Protein AF-0000000085044147 (afdb_homodimer)

Structure (mmCIF, N/CA/C/O backbone):
data_AF-0000000085044147-model_v1
#
loop_
_entity.id
_entity.type
_entity.pdbx_description
1 polymer 'PEGA domain-containing protein'
#
loop_
_atom_site.group_PDB
_atom_site.id
_atom_site.type_symbol
_atom_site.label_atom_id
_atom_site.label_alt_id
_atom_site.label_comp_id
_atom_site.label_asym_id
_atom_site.label_entity_id
_atom_site.label_seq_id
_atom_site.pdbx_PDB_ins_code
_atom_site.Cartn_x
_atom_site.Cartn_y
_atom_site.Cartn_z
_atom_site.occupancy
_atom_site.B_iso_or_equiv
_atom_site.auth_seq_id
_atom_site.auth_comp_id
_atom_site.auth_asym_id
_atom_site.auth_atom_id
_atom_site.pdbx_PDB_model_num
ATOM 1 N N . MET A 1 1 ? 1.506 -33.156 -21.734 1 54.19 1 MET A N 1
ATOM 2 C CA . MET A 1 1 ? 1.957 -33.312 -20.359 1 54.19 1 MET A CA 1
ATOM 3 C C . MET A 1 1 ? 2.326 -34.75 -20.062 1 54.19 1 MET A C 1
ATOM 5 O O . MET A 1 1 ? 1.732 -35.688 -20.641 1 54.19 1 MET A O 1
ATOM 9 N N . ALA A 1 2 ? 3.615 -34.938 -19.531 1 63.47 2 ALA A N 1
ATOM 10 C CA . ALA A 1 2 ? 3.979 -36.344 -19.422 1 63.47 2 ALA A CA 1
ATOM 11 C C . ALA A 1 2 ? 3.092 -37.062 -18.406 1 63.47 2 ALA A C 1
ATOM 13 O O . ALA A 1 2 ? 2.684 -36.469 -17.406 1 63.47 2 ALA A O 1
ATOM 14 N N . LYS A 1 3 ? 2.473 -38.094 -18.734 1 77.12 3 LYS A N 1
ATOM 15 C CA . LYS A 1 3 ? 1.55 -38.875 -17.938 1 77.12 3 LYS A CA 1
ATOM 16 C C . LYS A 1 3 ? 2.102 -39.125 -16.531 1 77.12 3 LYS A C 1
ATOM 18 O O . LYS A 1 3 ? 1.346 -39.406 -15.594 1 77.12 3 LYS A O 1
ATOM 23 N N . ASP A 1 4 ? 3.32 -38.688 -16.312 1 91.5 4 ASP A N 1
ATOM 24 C CA . ASP A 1 4 ? 3.971 -38.906 -15.023 1 91.5 4 ASP A CA 1
ATOM 25 C C . ASP A 1 4 ? 4.262 -37.594 -14.305 1 91.5 4 ASP A C 1
ATOM 27 O O . ASP A 1 4 ? 4.965 -37.562 -13.289 1 91.5 4 ASP A O 1
ATOM 31 N N . GLN A 1 5 ? 3.602 -36.531 -14.945 1 95.94 5 GLN A N 1
ATOM 32 C CA . GLN A 1 5 ? 3.879 -35.219 -14.359 1 95.94 5 GLN A CA 1
ATOM 33 C C . GLN A 1 5 ? 2.592 -34.531 -13.93 1 95.94 5 GLN A C 1
ATOM 35 O O . GLN A 1 5 ? 1.504 -34.875 -14.383 1 95.94 5 GLN A O 1
ATOM 40 N N . GLY A 1 6 ? 2.689 -33.656 -12.961 1 97.88 6 GLY A N 1
ATOM 41 C CA . GLY A 1 6 ? 1.641 -32.688 -12.648 1 97.88 6 GLY A CA 1
ATOM 42 C C . GLY A 1 6 ? 1.942 -31.297 -13.156 1 97.88 6 GLY A C 1
ATOM 43 O O . GLY A 1 6 ? 2.941 -31.078 -13.844 1 97.88 6 GLY A O 1
ATOM 44 N N . SER A 1 7 ? 0.948 -30.391 -12.875 1 98.25 7 SER A N 1
ATOM 45 C CA . SER A 1 7 ? 1.142 -29.031 -13.328 1 98.25 7 SER A CA 1
ATOM 46 C C . SER A 1 7 ? 0.696 -28.016 -12.273 1 98.25 7 SER A C 1
ATOM 48 O O . SER A 1 7 ? -0.223 -28.297 -11.5 1 98.25 7 SER A O 1
ATOM 50 N N . ILE A 1 8 ? 1.409 -26.984 -12.25 1 98.56 8 ILE A N 1
ATOM 51 C CA . ILE A 1 8 ? 0.978 -25.797 -11.516 1 98.56 8 ILE A CA 1
ATOM 52 C C . ILE A 1 8 ? 0.656 -24.672 -12.492 1 98.56 8 ILE A C 1
ATOM 54 O O . ILE A 1 8 ? 1.478 -24.328 -13.344 1 98.56 8 ILE A O 1
ATOM 58 N N . LYS A 1 9 ? -0.546 -24.219 -12.352 1 98.69 9 LYS A N 1
ATOM 59 C CA . LYS A 1 9 ? -1.021 -23.125 -13.188 1 98.69 9 LYS A CA 1
ATOM 60 C C . LYS A 1 9 ? -1.14 -21.844 -12.375 1 98.69 9 LYS A C 1
ATOM 62 O O . LYS A 1 9 ? -1.688 -21.844 -11.273 1 98.69 9 LYS A O 1
ATOM 67 N N . PHE A 1 10 ? -0.578 -20.75 -12.914 1 98.62 10 PHE A N 1
ATOM 68 C CA . PHE A 1 10 ? -0.746 -19.422 -12.352 1 98.62 10 PHE A CA 1
ATOM 69 C C . PHE A 1 10 ? -1.59 -18.547 -13.273 1 98.62 10 PHE A C 1
ATOM 71 O O . PHE A 1 10 ? -1.401 -18.562 -14.492 1 98.62 10 PHE A O 1
ATOM 78 N N . PHE A 1 11 ? -2.469 -17.922 -12.648 1 97.56 11 PHE A N 1
ATOM 79 C CA . PHE A 1 11 ? -3.285 -16.938 -13.344 1 97.56 11 PHE A CA 1
ATOM 80 C C . PHE A 1 11 ? -3.244 -15.594 -12.625 1 97.56 11 PHE A C 1
ATOM 82 O O . PHE A 1 11 ? -3.434 -15.531 -11.414 1 97.56 11 PHE A O 1
ATOM 89 N N . ARG A 1 12 ? -2.957 -14.469 -13.461 1 96.5 12 ARG A N 1
ATOM 90 C CA . ARG A 1 12 ? -3.033 -13.125 -12.883 1 96.5 12 ARG A CA 1
ATOM 91 C C . ARG A 1 12 ? -4.328 -12.43 -13.289 1 96.5 12 ARG A C 1
ATOM 93 O O . ARG A 1 12 ? -4.691 -12.414 -14.469 1 96.5 12 ARG A O 1
ATOM 100 N N . GLY A 1 13 ? -4.859 -11.844 -12.312 1 92.06 13 GLY A N 1
ATOM 101 C CA . GLY A 1 13 ? -6.082 -11.094 -12.578 1 92.06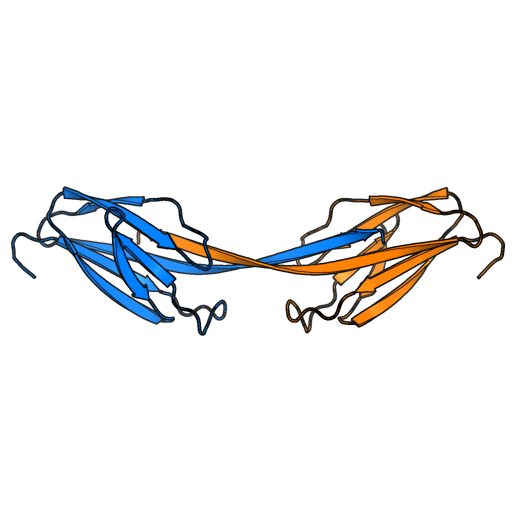 13 GLY A CA 1
ATOM 102 C C . GLY A 1 13 ? -5.848 -9.836 -13.383 1 92.06 13 GLY A C 1
ATOM 103 O O . GLY A 1 13 ? -4.719 -9.547 -13.789 1 92.06 13 GLY A O 1
ATOM 104 N N . LYS A 1 14 ? -6.977 -9.125 -13.703 1 91.31 14 LYS A N 1
ATOM 105 C CA . LYS A 1 14 ? -6.93 -7.922 -14.531 1 91.31 14 LYS A CA 1
ATOM 106 C C . LYS A 1 14 ? -7.117 -6.664 -13.695 1 91.31 14 LYS A C 1
ATOM 108 O O . LYS A 1 14 ? -7.871 -5.766 -14.07 1 91.31 14 LYS A O 1
ATOM 113 N N . GLU A 1 15 ? -6.453 -6.656 -12.625 1 86.56 15 GLU A N 1
ATOM 114 C CA . GLU A 1 15 ? -6.562 -5.492 -11.75 1 86.56 15 GLU A CA 1
ATOM 115 C C . GLU A 1 15 ? -5.906 -4.266 -12.375 1 86.56 15 GLU A C 1
ATOM 117 O O . GLU A 1 15 ? -5.012 -4.391 -13.211 1 86.56 15 GLU A O 1
ATOM 122 N N . TRP A 1 16 ? -6.449 -3.053 -12.078 1 79.06 16 TRP A N 1
ATOM 123 C CA . TRP A 1 16 ? -5.887 -1.799 -12.562 1 79.06 16 TRP A CA 1
ATOM 124 C C . TRP A 1 16 ? -4.539 -1.516 -11.906 1 79.06 16 TRP A C 1
ATOM 126 O O . TRP A 1 16 ? -3.68 -0.856 -12.5 1 79.06 16 TRP A O 1
ATOM 136 N N . TYR A 1 17 ? -4.461 -1.978 -10.727 1 76.69 17 TYR A N 1
ATOM 137 C CA . TYR A 1 17 ? -3.195 -1.773 -10.031 1 76.69 17 TYR A CA 1
ATOM 138 C C . TYR A 1 17 ? -2.062 -2.521 -10.727 1 76.69 17 TYR A C 1
ATOM 140 O O . TYR A 1 17 ? -2.232 -3.67 -11.148 1 76.69 17 TYR A O 1
ATOM 148 N N . ALA A 1 18 ? -0.838 -1.852 -10.922 1 79.88 18 ALA A N 1
ATOM 149 C CA . ALA A 1 18 ? 0.369 -2.424 -11.516 1 79.88 18 ALA A CA 1
ATOM 150 C C . ALA A 1 18 ? 0.091 -2.969 -12.914 1 79.88 18 ALA A C 1
ATOM 152 O O . ALA A 1 18 ? 0.541 -4.062 -13.258 1 79.88 18 ALA A O 1
ATOM 153 N N . PHE A 1 19 ? -0.656 -2.191 -13.695 1 81.88 19 PHE A N 1
ATOM 154 C CA . PHE A 1 19 ? -1.151 -2.559 -15.016 1 81.88 19 PHE A CA 1
ATOM 155 C C . PHE A 1 19 ? -0.001 -2.949 -15.938 1 81.88 19 PHE A C 1
ATOM 157 O O . PHE A 1 19 ? -0.097 -3.93 -16.672 1 81.88 19 PHE A O 1
ATOM 164 N N . THR A 1 20 ? 1.141 -2.189 -15.82 1 86.25 20 THR A N 1
ATOM 165 C CA . THR A 1 20 ? 2.238 -2.41 -16.75 1 86.25 20 THR A CA 1
ATOM 166 C C . THR A 1 20 ? 3.289 -3.336 -16.141 1 86.25 20 THR A C 1
ATOM 168 O O . THR A 1 20 ? 4.277 -3.674 -16.797 1 86.25 20 THR A O 1
ATOM 171 N N . ARG A 1 21 ? 3.109 -3.703 -14.945 1 88.25 21 ARG A N 1
ATOM 172 C CA . ARG A 1 21 ? 4.137 -4.48 -14.266 1 88.25 21 ARG A CA 1
ATOM 173 C C . ARG A 1 21 ? 3.904 -5.977 -14.445 1 88.25 21 ARG A C 1
ATOM 175 O O . ARG A 1 21 ? 2.771 -6.41 -14.664 1 88.25 21 ARG A O 1
ATOM 182 N N . ALA A 1 22 ? 5.039 -6.691 -14.414 1 94.25 22 ALA A N 1
ATOM 183 C CA . ALA A 1 22 ? 4.996 -8.148 -14.344 1 94.25 22 ALA A CA 1
ATOM 184 C C . ALA A 1 22 ? 5.445 -8.641 -12.969 1 94.25 22 ALA A C 1
ATOM 186 O O . ALA A 1 22 ? 6.301 -8.031 -12.336 1 94.25 22 ALA A O 1
ATOM 187 N N . PHE A 1 23 ? 4.777 -9.68 -12.516 1 96.56 23 PHE A N 1
ATOM 188 C CA . PHE A 1 23 ? 5.16 -10.312 -11.258 1 96.56 23 PHE A CA 1
ATOM 189 C C . PHE A 1 23 ? 6.023 -11.539 -11.508 1 96.56 23 PHE A C 1
ATOM 191 O O . PHE A 1 23 ? 5.793 -12.281 -12.461 1 96.56 23 PHE A O 1
ATOM 198 N N . LYS A 1 24 ? 7.023 -11.711 -10.641 1 97.31 24 LYS A N 1
ATOM 199 C CA . LYS A 1 24 ? 7.848 -12.914 -10.75 1 97.31 24 LYS A CA 1
ATOM 200 C C . LYS A 1 24 ? 7.199 -14.094 -10.031 1 97.31 24 LYS A C 1
ATOM 202 O O . LYS A 1 24 ? 6.613 -13.922 -8.953 1 97.31 24 LYS A O 1
ATOM 207 N N . LEU A 1 25 ? 7.34 -15.273 -10.656 1 98.5 25 LEU A N 1
ATOM 208 C CA . LEU A 1 25 ? 6.805 -16.516 -10.086 1 98.5 25 LEU A CA 1
ATOM 209 C C . LEU A 1 25 ? 7.93 -17.469 -9.727 1 98.5 25 LEU A C 1
ATOM 211 O O . LEU A 1 25 ? 8.906 -17.609 -10.477 1 98.5 25 LEU A O 1
ATOM 215 N N . TYR A 1 26 ? 7.758 -18.125 -8.641 1 98.56 26 TYR A N 1
ATOM 216 C CA . TYR A 1 26 ? 8.758 -19.078 -8.164 1 98.56 26 TYR A CA 1
ATOM 217 C C . TYR A 1 26 ? 8.125 -20.406 -7.805 1 98.56 26 TYR A C 1
ATOM 219 O O . TYR A 1 26 ? 7.051 -20.453 -7.195 1 98.56 26 TYR A O 1
ATOM 227 N N . VAL A 1 27 ? 8.82 -21.469 -8.188 1 98.62 27 VAL A N 1
ATOM 228 C CA . VAL A 1 27 ? 8.523 -22.828 -7.758 1 98.62 27 VAL A CA 1
ATOM 229 C C . VAL A 1 27 ? 9.789 -23.484 -7.199 1 98.62 27 VAL A C 1
ATOM 231 O O . VAL A 1 27 ? 10.828 -23.5 -7.859 1 98.62 27 VAL A O 1
ATOM 234 N N . ASN A 1 28 ? 9.68 -23.891 -5.902 1 98.38 28 ASN A N 1
ATOM 235 C CA . ASN A 1 28 ? 10.812 -24.5 -5.227 1 98.38 28 ASN A CA 1
ATOM 236 C C . ASN A 1 28 ? 12.031 -23.578 -5.219 1 98.38 28 ASN A C 1
ATOM 238 O O . ASN A 1 28 ? 13.148 -24.016 -5.496 1 98.38 28 ASN A O 1
ATOM 242 N N . GLY A 1 29 ? 11.742 -22.328 -5.086 1 97.25 29 GLY A N 1
ATOM 243 C CA . GLY A 1 29 ? 12.797 -21.344 -4.918 1 97.25 29 GLY A CA 1
ATOM 244 C C . GLY A 1 29 ? 13.383 -20.859 -6.234 1 97.25 29 GLY A C 1
ATOM 245 O O . GLY A 1 29 ? 14.203 -19.938 -6.258 1 97.25 29 GLY A O 1
ATOM 246 N N . GLU A 1 30 ? 13.008 -21.469 -7.32 1 97.69 30 GLU A N 1
ATOM 247 C CA . GLU A 1 30 ? 13.508 -21.078 -8.641 1 97.69 30 GLU A CA 1
ATOM 248 C C . GLU A 1 30 ? 12.5 -20.203 -9.375 1 97.69 30 GLU A C 1
ATOM 250 O O . GLU A 1 30 ? 11.305 -20.5 -9.391 1 97.69 30 GLU A O 1
ATOM 255 N N . GLU A 1 31 ? 13.023 -19.156 -10 1 98.12 31 GLU A N 1
ATOM 256 C CA . GLU A 1 31 ? 12.148 -18.328 -10.828 1 98.12 31 GLU A CA 1
ATOM 257 C C . GLU A 1 31 ? 11.703 -19.078 -12.078 1 98.12 31 GLU A C 1
ATOM 259 O O . GLU A 1 31 ? 12.539 -19.562 -12.844 1 98.12 31 GLU A O 1
ATOM 264 N N . ILE A 1 32 ? 10.383 -19.125 -12.297 1 97.81 32 ILE A N 1
ATOM 265 C CA . ILE A 1 32 ? 9.883 -19.875 -13.445 1 97.81 32 ILE A CA 1
ATOM 266 C C . ILE A 1 32 ? 9.398 -18.906 -14.523 1 97.81 32 ILE A C 1
ATOM 268 O O . ILE A 1 32 ? 9.102 -19.328 -15.641 1 97.81 32 ILE A O 1
ATOM 272 N N . GLY A 1 33 ? 9.219 -17.594 -14.172 1 97.06 33 GLY A N 1
ATOM 273 C CA . GLY A 1 33 ? 8.805 -16.609 -15.164 1 97.06 33 GLY A CA 1
ATOM 274 C C . GLY A 1 33 ? 8.203 -15.359 -14.555 1 97.06 33 GLY A C 1
ATOM 275 O O . GLY A 1 33 ? 8.18 -15.203 -13.336 1 97.06 33 GLY A O 1
ATOM 276 N N . LYS A 1 34 ? 7.859 -14.438 -15.508 1 97.44 34 LYS A N 1
ATOM 277 C CA . LYS A 1 34 ? 7.145 -13.203 -15.18 1 97.44 34 LYS A CA 1
ATOM 278 C C . LYS A 1 34 ? 5.742 -13.203 -15.781 1 97.44 34 LYS A C 1
ATOM 280 O O . LYS A 1 34 ? 5.559 -13.586 -16.938 1 97.44 34 LYS A O 1
ATOM 285 N N . ILE A 1 35 ? 4.828 -12.836 -14.938 1 97.56 35 ILE A N 1
ATOM 286 C CA . ILE A 1 35 ? 3.451 -12.922 -15.406 1 97.56 35 ILE A CA 1
ATOM 287 C C . ILE A 1 35 ? 2.854 -11.516 -15.5 1 97.56 35 ILE A C 1
ATOM 289 O O . ILE A 1 35 ? 2.885 -10.758 -14.523 1 97.56 35 ILE A O 1
ATOM 293 N N . LYS A 1 36 ? 2.27 -11.258 -16.688 1 95.94 36 LYS A N 1
ATOM 294 C CA . LYS A 1 36 ? 1.634 -9.969 -16.938 1 95.94 36 LYS A CA 1
ATOM 295 C C . LYS A 1 36 ? 0.141 -10.023 -16.625 1 95.94 36 LYS A C 1
ATOM 297 O O . LYS A 1 36 ? -0.42 -11.102 -16.438 1 95.94 36 LYS A O 1
ATOM 302 N N . ARG A 1 37 ? -0.371 -8.812 -16.578 1 94.75 37 ARG A N 1
ATOM 303 C CA . ARG A 1 37 ? -1.796 -8.664 -16.312 1 94.75 37 ARG A CA 1
ATOM 304 C C . ARG A 1 37 ? -2.629 -9.516 -17.25 1 94.75 37 ARG A C 1
ATOM 306 O O . ARG A 1 37 ? -2.412 -9.492 -18.469 1 94.75 37 ARG A O 1
ATOM 313 N N . GLY A 1 38 ? -3.607 -10.367 -16.703 1 96.25 38 GLY A N 1
ATOM 314 C CA . GLY A 1 38 ? -4.566 -11.148 -17.453 1 96.25 38 GLY A CA 1
ATOM 315 C C . GLY A 1 38 ? -3.959 -12.383 -18.094 1 96.25 38 GLY A C 1
ATOM 316 O O . GLY A 1 38 ? -4.617 -13.07 -18.875 1 96.25 38 GLY A O 1
ATOM 317 N N . LYS A 1 39 ? -2.738 -12.664 -17.781 1 97.5 39 LYS A N 1
ATOM 318 C CA . LYS A 1 39 ? -2.068 -13.789 -18.406 1 97.5 39 LYS A CA 1
ATOM 319 C C . LYS A 1 39 ? -2.018 -15 -17.484 1 97.5 39 LYS A C 1
ATOM 321 O O . LYS A 1 39 ? -2.424 -14.906 -16.312 1 97.5 39 LYS A O 1
ATOM 326 N N . GLU A 1 40 ? -1.601 -16.141 -18.078 1 98.31 40 GLU A N 1
ATOM 327 C CA . GLU A 1 40 ? -1.409 -17.391 -17.328 1 98.31 40 GLU A CA 1
ATOM 328 C C . GLU A 1 40 ? -0.061 -18.016 -17.656 1 98.31 40 GLU A C 1
ATOM 330 O O . GLU A 1 40 ? 0.477 -17.828 -18.75 1 98.31 40 GLU A O 1
ATOM 335 N N . ILE A 1 41 ? 0.52 -18.703 -16.75 1 98.12 41 ILE A N 1
ATOM 336 C CA . ILE A 1 41 ? 1.723 -19.516 -16.906 1 98.12 41 ILE A CA 1
ATOM 337 C C . ILE A 1 41 ? 1.485 -20.906 -16.312 1 98.12 41 ILE A C 1
ATOM 339 O O . ILE A 1 41 ? 0.937 -21.047 -15.219 1 98.12 41 ILE A O 1
ATOM 343 N N . ILE A 1 42 ? 1.855 -21.906 -17.109 1 98.06 42 ILE A N 1
ATOM 344 C CA . ILE A 1 42 ? 1.769 -23.281 -16.625 1 98.06 42 ILE A CA 1
ATOM 345 C C . ILE A 1 42 ? 3.162 -23.906 -16.594 1 98.06 42 ILE A C 1
ATOM 347 O O . ILE A 1 42 ? 3.916 -23.812 -17.562 1 98.06 42 ILE A O 1
ATOM 351 N N . VAL A 1 43 ? 3.488 -24.5 -15.539 1 97.69 43 VAL A N 1
ATOM 352 C CA . VAL A 1 43 ? 4.766 -25.188 -15.414 1 97.69 43 VAL A CA 1
ATOM 353 C C . VAL A 1 43 ? 4.527 -26.656 -15.047 1 97.69 43 VAL A C 1
ATOM 355 O O . VAL A 1 43 ? 3.658 -26.953 -14.219 1 97.69 43 VAL A O 1
ATOM 358 N N . GLU A 1 44 ? 5.301 -27.516 -15.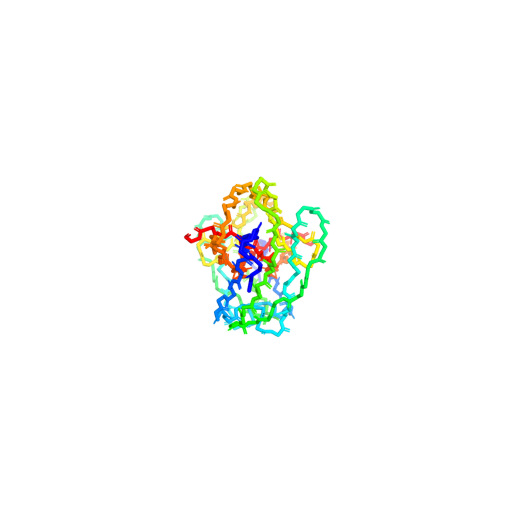695 1 97.56 44 GLU A N 1
ATOM 359 C CA . GLU A 1 44 ? 5.246 -28.938 -15.344 1 97.56 44 GLU A CA 1
ATOM 360 C C . GLU A 1 44 ? 6.141 -29.234 -14.141 1 97.56 44 GLU A C 1
ATOM 362 O O . GLU A 1 44 ? 7.254 -28.703 -14.047 1 97.56 44 GLU A O 1
ATOM 367 N N . VAL A 1 45 ? 5.559 -30.062 -13.266 1 97.88 45 VAL A N 1
ATOM 368 C CA . VAL A 1 45 ? 6.328 -30.469 -12.094 1 97.88 45 VAL A CA 1
ATOM 369 C C . VAL A 1 45 ? 6.191 -31.969 -11.883 1 97.88 45 VAL A C 1
ATOM 371 O O . VAL A 1 45 ? 5.23 -32.594 -12.344 1 97.88 45 VAL A O 1
ATOM 374 N N . SER A 1 46 ? 7.207 -32.5 -11.172 1 97.31 46 SER A N 1
ATOM 375 C CA . SER A 1 46 ? 7.07 -33.875 -10.734 1 97.31 46 SER A CA 1
ATOM 376 C C . SER A 1 46 ? 5.98 -34.031 -9.672 1 97.31 46 SER A C 1
ATOM 378 O O . SER A 1 46 ? 5.727 -33.094 -8.914 1 97.31 46 SER A O 1
ATOM 380 N N . PRO A 1 47 ? 5.328 -35.219 -9.719 1 98 47 PRO A N 1
ATOM 381 C CA . PRO A 1 47 ? 4.418 -35.438 -8.594 1 98 47 PRO A CA 1
ATOM 382 C C . PRO A 1 47 ? 5.109 -35.312 -7.238 1 98 47 PRO A C 1
ATOM 384 O O . PRO A 1 47 ? 6.266 -35.719 -7.09 1 98 47 PRO A O 1
ATOM 387 N N . GLY A 1 48 ? 4.332 -34.719 -6.246 1 97.94 48 GLY A N 1
ATOM 388 C CA . GLY A 1 48 ? 4.91 -34.531 -4.926 1 97.94 48 GLY A CA 1
ATOM 389 C C . GLY A 1 48 ? 4.652 -33.125 -4.367 1 97.94 48 GLY A C 1
ATOM 390 O O . GLY A 1 48 ? 3.723 -32.469 -4.793 1 97.94 48 GLY A O 1
ATOM 391 N N . VAL A 1 49 ? 5.461 -32.812 -3.357 1 98.56 49 VAL A N 1
ATOM 392 C CA . VAL A 1 49 ? 5.281 -31.547 -2.631 1 98.56 49 VAL A CA 1
ATOM 393 C C . VAL A 1 49 ? 6.145 -30.469 -3.262 1 98.56 49 VAL A C 1
ATOM 395 O O . VAL A 1 49 ? 7.32 -30.688 -3.566 1 98.56 49 VAL A O 1
ATOM 398 N N . HIS A 1 50 ? 5.523 -29.281 -3.475 1 98.75 50 HIS A N 1
ATOM 399 C CA . HIS A 1 50 ? 6.199 -28.125 -4.039 1 98.75 50 HIS A CA 1
ATOM 400 C C . HIS A 1 50 ? 5.895 -26.859 -3.232 1 98.75 50 HIS A C 1
ATOM 402 O O . HIS A 1 50 ? 4.867 -26.781 -2.557 1 98.75 50 HIS A O 1
ATOM 408 N N . THR A 1 51 ? 6.785 -25.953 -3.326 1 98.62 51 THR A N 1
ATOM 409 C CA . THR A 1 51 ? 6.551 -24.641 -2.766 1 98.62 51 THR A CA 1
ATOM 410 C C . THR A 1 51 ? 6.379 -23.594 -3.875 1 98.62 51 THR A C 1
ATOM 412 O O . THR A 1 51 ? 7.055 -23.672 -4.902 1 98.62 51 THR A O 1
ATOM 415 N N . VAL A 1 52 ? 5.41 -22.672 -3.641 1 98.56 52 VAL A N 1
ATOM 416 C CA . VAL A 1 52 ? 5.121 -21.641 -4.645 1 98.56 52 VAL A CA 1
ATOM 417 C C . VAL A 1 52 ? 5.027 -20.281 -3.977 1 98.56 52 VAL A C 1
ATOM 419 O O . VAL A 1 52 ? 4.492 -20.156 -2.875 1 98.56 52 VAL A O 1
ATOM 422 N N . TYR A 1 53 ? 5.609 -19.281 -4.617 1 98.25 53 TYR A N 1
ATOM 423 C CA . TYR A 1 53 ? 5.395 -17.906 -4.184 1 98.25 53 TYR A CA 1
ATOM 424 C C . TYR A 1 53 ? 5.59 -16.938 -5.344 1 98.25 53 TYR A C 1
ATOM 426 O O . TYR A 1 53 ? 6.008 -17.328 -6.434 1 98.25 53 TYR A O 1
ATOM 434 N N . ALA A 1 54 ? 5.184 -15.766 -5.129 1 97.88 54 ALA A N 1
ATOM 435 C CA . ALA A 1 54 ? 5.328 -14.672 -6.094 1 97.88 54 ALA A CA 1
ATOM 436 C C . ALA A 1 54 ? 6.062 -13.484 -5.477 1 97.88 54 ALA A C 1
ATOM 438 O O . ALA A 1 54 ? 6.195 -13.398 -4.254 1 97.88 54 ALA A O 1
ATOM 439 N N . SER A 1 55 ? 6.609 -12.688 -6.336 1 95.62 55 SER A N 1
ATOM 440 C CA . SER A 1 55 ? 7.285 -11.5 -5.824 1 95.62 55 SER A CA 1
ATOM 441 C C . SER A 1 55 ? 7.109 -10.312 -6.766 1 95.62 55 SER A C 1
ATOM 443 O O . SER A 1 55 ? 6.863 -10.492 -7.961 1 95.62 55 SER A O 1
ATOM 445 N N . MET A 1 56 ? 7.125 -9.125 -6.168 1 90.75 56 MET A N 1
ATOM 446 C CA . MET A 1 56 ? 7.105 -7.855 -6.891 1 90.75 56 MET A CA 1
ATOM 447 C C . MET A 1 56 ? 7.875 -6.785 -6.125 1 90.75 56 MET A C 1
ATOM 449 O O . MET A 1 56 ? 7.625 -6.559 -4.941 1 90.75 56 MET A O 1
ATOM 453 N N . ASP A 1 57 ? 8.828 -6.016 -6.855 1 81.19 57 ASP A N 1
ATOM 454 C CA . ASP A 1 57 ? 9.539 -4.863 -6.301 1 81.19 57 ASP A CA 1
ATOM 455 C C . ASP A 1 57 ? 10.18 -5.207 -4.961 1 81.19 57 ASP A C 1
ATOM 457 O O . ASP A 1 57 ? 10.07 -4.441 -4 1 81.19 57 ASP A O 1
ATOM 461 N N . GLY A 1 58 ? 10.703 -6.441 -4.84 1 79.81 58 GLY A N 1
ATOM 462 C CA . GLY A 1 58 ? 11.391 -6.836 -3.621 1 79.81 58 GLY A CA 1
ATOM 463 C C . GLY A 1 58 ? 10.469 -7.457 -2.588 1 79.81 58 GLY A C 1
ATOM 464 O O . GLY A 1 58 ? 10.938 -8.016 -1.589 1 79.81 58 GLY A O 1
ATOM 465 N N . PHE A 1 59 ? 9.234 -7.371 -2.832 1 87 59 PHE A N 1
ATOM 466 C CA . PHE A 1 59 ? 8.266 -8.023 -1.956 1 87 59 PHE A CA 1
ATOM 467 C C . PHE A 1 59 ? 7.945 -9.43 -2.449 1 87 59 PHE A C 1
ATOM 469 O O . PHE A 1 59 ? 7.852 -9.656 -3.656 1 87 59 PHE A O 1
ATOM 476 N N . GLN A 1 60 ? 7.797 -10.305 -1.383 1 93.19 60 GLN A N 1
ATOM 477 C CA . GLN A 1 60 ? 7.465 -11.688 -1.682 1 93.19 60 GLN A CA 1
ATOM 478 C C . GLN A 1 60 ? 6.246 -12.148 -0.889 1 93.19 60 GLN A C 1
ATOM 480 O O . GLN A 1 60 ? 6.086 -11.789 0.28 1 93.19 60 GLN A O 1
ATOM 485 N N . THR A 1 61 ? 5.445 -12.938 -1.574 1 95.44 61 THR A N 1
ATOM 486 C CA . THR A 1 61 ? 4.336 -13.547 -0.845 1 95.44 61 THR A CA 1
ATOM 487 C C . THR A 1 61 ? 4.844 -14.625 0.108 1 95.44 61 THR A C 1
ATOM 489 O O . THR A 1 61 ? 5.996 -15.062 0.007 1 95.44 61 THR A O 1
ATOM 492 N N . GLU A 1 62 ? 3.893 -14.945 1.035 1 93.25 62 GLU A N 1
ATOM 493 C CA . GLU A 1 62 ? 4.176 -16.172 1.763 1 93.25 62 GLU A CA 1
ATOM 494 C C . GLU A 1 62 ? 4.32 -17.359 0.808 1 93.25 62 GLU A C 1
ATOM 496 O O . GLU A 1 62 ? 3.715 -17.375 -0.265 1 93.25 62 GLU A O 1
ATOM 501 N N . GLU A 1 63 ? 5.164 -18.297 1.265 1 95.81 63 GLU A N 1
ATOM 502 C CA . GLU A 1 63 ? 5.305 -19.531 0.489 1 95.81 63 GLU A CA 1
ATOM 503 C C . GLU A 1 63 ? 4.137 -20.484 0.739 1 95.81 63 GLU A C 1
ATOM 505 O O . GLU A 1 63 ? 3.811 -20.781 1.89 1 95.81 63 GLU A O 1
ATOM 510 N N . ALA A 1 64 ? 3.557 -20.875 -0.365 1 97.31 64 ALA A N 1
ATOM 511 C CA . ALA A 1 64 ? 2.516 -21.906 -0.271 1 97.31 64 ALA A CA 1
ATOM 512 C C . ALA A 1 64 ? 3.078 -23.281 -0.567 1 97.31 64 ALA A C 1
ATOM 514 O O . ALA A 1 64 ? 3.791 -23.484 -1.555 1 97.31 64 ALA A O 1
ATOM 515 N N . GLU A 1 65 ? 2.764 -24.203 0.349 1 98.19 65 GLU A N 1
ATOM 516 C CA . GLU A 1 65 ? 3.084 -25.594 0.07 1 98.19 65 GLU A CA 1
ATOM 517 C C . GLU A 1 65 ? 1.908 -26.312 -0.592 1 98.19 65 GLU A C 1
ATOM 519 O O . GLU A 1 65 ? 0.775 -26.234 -0.114 1 98.19 65 GLU A O 1
ATOM 524 N N . VAL A 1 66 ? 2.25 -27 -1.723 1 98.31 66 VAL A N 1
ATOM 525 C CA . VAL A 1 66 ? 1.178 -27.688 -2.441 1 98.31 66 VAL A CA 1
ATOM 526 C C . VAL A 1 66 ? 1.635 -29.078 -2.854 1 98.31 66 VAL A C 1
ATOM 528 O O . VAL A 1 66 ? 2.803 -29.281 -3.193 1 98.31 66 VAL A O 1
ATOM 531 N N . THR A 1 67 ? 0.767 -29.969 -2.771 1 98.44 67 THR A N 1
ATOM 532 C CA . THR A 1 67 ? 0.987 -31.312 -3.309 1 98.44 67 THR A CA 1
ATOM 533 C C . THR A 1 67 ? 0.33 -31.469 -4.676 1 98.44 67 THR A C 1
ATOM 535 O O . THR A 1 67 ? -0.849 -31.141 -4.844 1 98.44 67 THR A O 1
ATOM 538 N N . VAL A 1 68 ? 1.167 -31.906 -5.609 1 98.31 68 VAL A N 1
ATOM 539 C CA . VAL A 1 68 ? 0.664 -32.094 -6.965 1 98.31 68 VAL A CA 1
ATOM 540 C C . VAL A 1 68 ? 0.757 -33.562 -7.352 1 98.31 68 VAL A C 1
ATOM 542 O O . VAL A 1 68 ? 1.834 -34.188 -7.289 1 98.31 68 VAL A O 1
ATOM 545 N N . ASP A 1 69 ? -0.41 -34.188 -7.734 1 97.69 69 ASP A N 1
ATOM 546 C CA . ASP A 1 69 ? -0.425 -35.562 -8.234 1 97.69 69 ASP A CA 1
ATOM 547 C C . ASP A 1 69 ? -0.199 -35.594 -9.742 1 97.69 69 ASP A C 1
ATOM 549 O O . ASP A 1 69 ? -0.322 -34.594 -10.422 1 97.69 69 ASP A O 1
ATOM 553 N N . ALA A 1 70 ? 0.209 -36.875 -10.156 1 96.69 70 ALA A N 1
ATOM 554 C CA . ALA A 1 70 ? 0.321 -37.031 -11.602 1 96.69 70 ALA A CA 1
ATOM 555 C C . ALA A 1 70 ? -0.987 -36.688 -12.297 1 96.69 70 ALA A C 1
ATOM 557 O O . ALA A 1 70 ? -2.07 -37 -11.812 1 96.69 70 ALA A O 1
ATOM 558 N N . ASP A 1 71 ? -0.905 -35.906 -13.375 1 95.44 71 ASP A N 1
ATOM 559 C CA . ASP A 1 71 ? -1.994 -35.531 -14.266 1 95.44 71 ASP A CA 1
ATOM 560 C C . ASP A 1 71 ? -2.92 -34.5 -13.609 1 95.44 71 ASP A C 1
ATOM 562 O O . ASP A 1 71 ? -4.02 -34.25 -14.102 1 95.44 71 ASP A O 1
ATOM 566 N N . GLN A 1 72 ? -2.467 -34 -12.461 1 97.25 72 GLN A N 1
ATOM 567 C CA . GLN A 1 72 ? -3.236 -32.969 -11.773 1 97.25 72 GLN A CA 1
ATOM 568 C C . GLN A 1 72 ? -2.691 -31.594 -12.07 1 97.25 72 GLN A C 1
ATOM 570 O O . GLN A 1 72 ? -1.479 -31.406 -12.203 1 97.25 72 GLN A O 1
ATOM 575 N N . THR A 1 73 ? -3.605 -30.719 -12.164 1 97.88 73 THR A N 1
ATOM 576 C CA . THR A 1 73 ? -3.217 -29.312 -12.242 1 97.88 73 THR A CA 1
ATOM 577 C C . THR A 1 73 ? -3.711 -28.547 -11.023 1 97.88 73 THR A C 1
ATOM 579 O O . THR A 1 73 ? -4.906 -28.562 -10.711 1 97.88 73 THR A O 1
ATOM 582 N N . ILE A 1 74 ? -2.83 -27.891 -10.305 1 98.31 74 ILE A N 1
ATOM 583 C CA . ILE A 1 74 ? -3.174 -26.984 -9.219 1 98.31 74 ILE A CA 1
ATOM 584 C C . ILE A 1 74 ? -3.078 -25.531 -9.695 1 98.31 74 ILE A C 1
ATOM 586 O O . ILE A 1 74 ? -2.08 -25.141 -10.305 1 98.31 74 ILE A O 1
ATOM 590 N N . THR A 1 75 ? -4.117 -24.797 -9.383 1 98.56 75 THR A N 1
ATOM 591 C CA . THR A 1 75 ? -4.18 -23.453 -9.914 1 98.56 75 THR A CA 1
ATOM 592 C C . THR A 1 75 ? -4.043 -22.406 -8.805 1 98.56 75 THR A C 1
ATOM 594 O O . THR A 1 75 ? -4.688 -22.531 -7.758 1 98.56 75 THR A O 1
ATOM 597 N N . PHE A 1 76 ? -3.203 -21.484 -9.047 1 98.44 76 PHE A N 1
ATOM 598 C CA . PHE A 1 76 ? -3.035 -20.328 -8.172 1 98.44 76 PHE A CA 1
ATOM 599 C C . PHE A 1 76 ? -3.445 -19.047 -8.891 1 98.44 76 PHE A C 1
ATOM 601 O O . PHE A 1 76 ? -3.148 -18.859 -10.07 1 98.44 76 PHE A O 1
ATOM 608 N N . GLN A 1 77 ? -4.105 -18.156 -8.133 1 97.81 77 GLN A N 1
ATOM 609 C CA . GLN A 1 77 ? -4.336 -16.781 -8.586 1 97.81 77 GLN A CA 1
ATOM 610 C C . GLN A 1 77 ? -3.326 -15.82 -7.965 1 97.81 77 GLN A C 1
ATOM 612 O O . GLN A 1 77 ? -3.1 -15.844 -6.754 1 97.81 77 GLN A O 1
ATOM 617 N N . VAL A 1 78 ? -2.723 -15.07 -8.789 1 96.06 78 VAL A N 1
ATOM 618 C CA . VAL A 1 78 ? -1.818 -14.016 -8.359 1 96.06 78 VAL A CA 1
ATOM 619 C C . VAL A 1 78 ? -2.496 -12.656 -8.523 1 96.06 78 VAL A C 1
ATOM 621 O O . VAL A 1 78 ? -3.041 -12.352 -9.586 1 96.06 78 VAL A O 1
ATOM 624 N N . THR A 1 79 ? -2.508 -11.828 -7.434 1 94 79 THR A N 1
ATOM 625 C CA . THR A 1 79 ? -3.18 -10.531 -7.465 1 94 79 THR A CA 1
ATOM 626 C C . THR A 1 79 ? -2.254 -9.43 -6.961 1 94 79 THR A C 1
ATOM 628 O O . THR A 1 79 ? -1.604 -9.586 -5.926 1 94 79 THR A O 1
ATOM 631 N N . GLY A 1 80 ? -2.182 -8.406 -7.762 1 89.69 80 GLY A N 1
ATOM 632 C CA . GLY A 1 80 ? -1.542 -7.199 -7.27 1 89.69 80 GLY A CA 1
ATOM 633 C C . GLY A 1 80 ? -2.498 -6.27 -6.543 1 89.69 80 GLY A C 1
ATOM 634 O O . GLY A 1 80 ? -3.658 -6.133 -6.938 1 89.69 80 GLY A O 1
ATOM 635 N N . SER A 1 81 ? -1.988 -5.762 -5.477 1 83.62 81 SER A N 1
ATOM 636 C CA . SER A 1 81 ? -2.799 -4.797 -4.742 1 83.62 81 SER A CA 1
ATOM 637 C C . SER A 1 81 ? -1.947 -3.65 -4.207 1 83.62 81 SER A C 1
ATOM 639 O O . SER A 1 81 ? -0.717 -3.715 -4.242 1 83.62 81 SER A O 1
ATOM 641 N N . THR A 1 82 ? -2.625 -2.633 -4.027 1 80 82 THR A N 1
ATOM 642 C CA . THR A 1 82 ? -1.968 -1.478 -3.43 1 80 82 THR A CA 1
ATOM 643 C C . THR A 1 82 ? -2.736 -0.993 -2.203 1 80 82 THR A C 1
ATOM 645 O O . THR A 1 82 ? -3.959 -1.145 -2.131 1 80 82 THR A O 1
ATOM 648 N N . GLN A 1 83 ? -1.944 -0.628 -1.203 1 77.5 83 GLN A N 1
ATOM 649 C CA . GLN A 1 83 ? -2.527 0.036 -0.043 1 77.5 83 GLN A CA 1
ATOM 650 C C . GLN A 1 83 ? -2.045 1.479 0.066 1 77.5 83 GLN A C 1
ATOM 652 O O . GLN A 1 83 ? -0.864 1.763 -0.15 1 77.5 83 GLN A O 1
ATOM 657 N N . SER A 1 84 ? -3.062 2.344 0.131 1 78.75 84 SER A N 1
ATOM 658 C CA . SER A 1 84 ? -2.738 3.762 0.253 1 78.75 84 SER A CA 1
ATOM 659 C C . SER A 1 84 ? -2.584 4.168 1.715 1 78.75 84 SER A C 1
ATOM 661 O O . SER A 1 84 ? -3.318 3.688 2.58 1 78.75 84 SER A O 1
ATOM 663 N 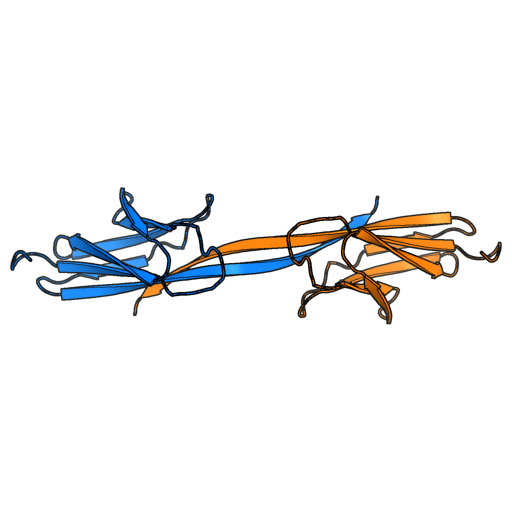N . PHE A 1 85 ? -1.52 4.957 1.93 1 84.56 85 PHE A N 1
ATOM 664 C CA . PHE A 1 85 ? -1.286 5.508 3.26 1 84.56 85 PHE A CA 1
ATOM 665 C C . PHE A 1 85 ? -1.094 7.02 3.193 1 84.56 85 PHE A C 1
ATOM 667 O O . PHE A 1 85 ? -0.782 7.562 2.133 1 84.56 85 PHE A O 1
ATOM 674 N N . VAL A 1 86 ? -1.529 7.555 4.281 1 91 86 VAL A N 1
ATOM 675 C CA . VAL A 1 86 ? -1.192 8.961 4.48 1 91 86 VAL A CA 1
ATOM 676 C C . VAL A 1 86 ? -0.258 9.102 5.68 1 91 86 VAL A C 1
ATOM 678 O O . VAL A 1 86 ? -0.409 8.398 6.68 1 91 86 VAL A O 1
ATOM 681 N N . THR A 1 87 ? 0.734 9.875 5.566 1 93.06 87 THR A N 1
ATOM 682 C CA . THR A 1 87 ? 1.653 10.141 6.664 1 93.06 87 THR A CA 1
ATOM 683 C C . THR A 1 87 ? 1.669 11.625 7.008 1 93.06 87 THR A C 1
ATOM 685 O O . THR A 1 87 ? 1.422 12.469 6.145 1 93.06 87 THR A O 1
ATOM 688 N N . LEU A 1 88 ? 1.888 11.875 8.281 1 94.88 88 LEU A N 1
ATOM 689 C CA . LEU A 1 88 ? 1.997 13.219 8.828 1 94.88 88 LEU A CA 1
ATOM 690 C C . LEU A 1 88 ? 3.346 13.422 9.516 1 94.88 88 LEU A C 1
ATOM 692 O O . LEU A 1 88 ? 3.725 12.641 10.391 1 94.88 88 LEU A O 1
ATOM 696 N N . LYS A 1 89 ? 4.066 14.438 9.008 1 95.38 89 LYS A N 1
ATOM 697 C CA . LYS A 1 89 ? 5.375 14.727 9.586 1 95.38 89 LYS A CA 1
ATOM 698 C C . LYS A 1 89 ? 5.5 16.203 9.945 1 95.38 89 LYS A C 1
ATOM 700 O O . LYS A 1 89 ? 5.164 17.078 9.133 1 95.38 89 LYS A O 1
ATOM 705 N N . MET A 1 90 ? 6.023 16.438 11.18 1 95.12 90 MET A N 1
ATOM 706 C CA . MET A 1 90 ? 6.316 17.812 11.578 1 95.12 90 MET A CA 1
ATOM 707 C C . MET A 1 90 ? 7.625 18.281 10.961 1 95.12 90 MET A C 1
ATOM 709 O O . MET A 1 90 ? 8.625 17.562 10.984 1 95.12 90 MET A O 1
ATOM 713 N N . LEU A 1 91 ? 7.469 19.391 10.273 1 89.88 91 LEU A N 1
ATOM 714 C CA . LEU A 1 91 ? 8.68 19.906 9.648 1 89.88 91 LEU A CA 1
ATOM 715 C C . LEU A 1 91 ? 9.484 20.734 10.641 1 89.88 91 LEU A C 1
ATOM 717 O O . LEU A 1 91 ? 8.914 21.391 11.523 1 89.88 91 LEU A O 1
ATOM 721 N N . MET B 1 1 ? -3.479 37.406 11.867 1 54.41 1 MET B N 1
ATOM 722 C CA . MET B 1 1 ? -3.416 36.438 12.953 1 54.41 1 MET B CA 1
ATOM 723 C C . MET B 1 1 ? -3.471 37.125 14.305 1 54.41 1 MET B C 1
ATOM 725 O O . MET B 1 1 ? -2.967 38.25 14.453 1 54.41 1 MET B O 1
ATOM 729 N N . ALA B 1 2 ? -4.488 36.719 15.188 1 63.81 2 ALA B N 1
ATOM 730 C CA . ALA B 1 2 ? -4.598 37.5 16.422 1 63.81 2 ALA B CA 1
ATOM 731 C C . ALA B 1 2 ? -3.354 37.344 17.281 1 63.81 2 ALA B C 1
ATOM 733 O O . ALA B 1 2 ? -2.766 36.25 17.344 1 63.81 2 ALA B O 1
ATOM 734 N N . LYS B 1 3 ? -2.684 38.312 17.641 1 76.69 3 LYS B N 1
ATOM 735 C CA . LYS B 1 3 ? -1.455 38.375 18.422 1 76.69 3 LYS B CA 1
ATOM 736 C C . LYS B 1 3 ? -1.521 37.438 19.609 1 76.69 3 LYS B C 1
ATOM 738 O O . LYS B 1 3 ? -0.487 37.031 20.156 1 76.69 3 LYS B O 1
ATOM 743 N N . ASP B 1 4 ? -2.674 36.781 19.781 1 91.88 4 ASP B N 1
ATOM 744 C CA . ASP B 1 4 ? -2.869 35.906 20.922 1 91.88 4 ASP B CA 1
ATOM 745 C C . ASP B 1 4 ? -3.109 34.469 20.469 1 91.88 4 ASP B C 1
ATOM 747 O O . ASP B 1 4 ? -3.455 33.594 21.281 1 91.88 4 ASP B O 1
ATOM 751 N N . GLN B 1 5 ? -2.838 34.312 19.078 1 96.06 5 GLN B N 1
ATOM 752 C CA . GLN B 1 5 ? -3.096 32.969 18.547 1 96.06 5 GLN B CA 1
ATOM 753 C C . GLN B 1 5 ? -1.848 32.406 17.891 1 96.06 5 GLN B C 1
ATOM 755 O O . GLN B 1 5 ? -0.915 33.125 17.562 1 96.06 5 GLN B O 1
ATOM 760 N N . GLY B 1 6 ? -1.777 31.094 17.859 1 97.88 6 GLY B N 1
ATOM 761 C CA . GLY B 1 6 ? -0.827 30.391 17.016 1 97.88 6 GLY B CA 1
ATOM 762 C C . GLY B 1 6 ? -1.461 29.797 15.773 1 97.88 6 GLY B C 1
ATOM 763 O O . GLY B 1 6 ? -2.646 30.016 15.508 1 97.88 6 GLY B O 1
ATOM 764 N N . SER B 1 7 ? -0.562 29.156 14.969 1 98.25 7 SER B N 1
ATOM 765 C CA . SER B 1 7 ? -1.075 28.562 13.734 1 98.25 7 SER B CA 1
ATOM 766 C C . SER B 1 7 ? -0.463 27.188 13.492 1 98.25 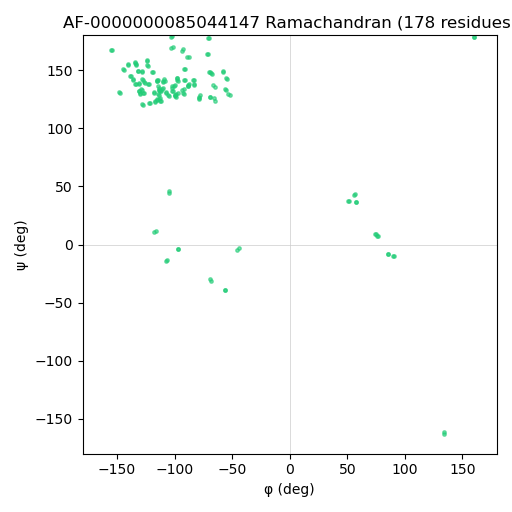7 SER B C 1
ATOM 768 O O . SER B 1 7 ? 0.683 26.922 13.867 1 98.25 7 SER B O 1
ATOM 770 N N . ILE B 1 8 ? -1.269 26.375 12.945 1 98.56 8 ILE B N 1
ATOM 771 C CA . ILE B 1 8 ? -0.795 25.109 12.375 1 98.56 8 ILE B CA 1
ATOM 772 C C . ILE B 1 8 ? -0.96 25.141 10.859 1 98.56 8 ILE B C 1
ATOM 774 O O . ILE B 1 8 ? -2.049 25.406 10.352 1 98.56 8 ILE B O 1
ATOM 778 N N . LYS B 1 9 ? 0.15 24.922 10.242 1 98.69 9 LYS B N 1
ATOM 779 C CA . LYS B 1 9 ? 0.177 24.875 8.781 1 98.69 9 LYS B CA 1
ATOM 780 C C . LYS B 1 9 ? 0.367 23.453 8.273 1 98.69 9 LYS B C 1
ATOM 782 O O . LYS B 1 9 ? 1.229 22.719 8.773 1 98.69 9 LYS B O 1
ATOM 787 N N . PHE B 1 10 ? -0.485 23.047 7.336 1 98.62 10 PHE B N 1
ATOM 788 C CA . PHE B 1 10 ? -0.335 21.781 6.633 1 98.62 10 PHE B CA 1
ATOM 789 C C . PHE B 1 10 ? 0.048 22.016 5.176 1 98.62 10 PHE B C 1
ATOM 791 O O . PHE B 1 10 ? -0.507 22.891 4.516 1 98.62 10 PHE B O 1
ATOM 798 N N . PHE B 1 11 ? 0.985 21.25 4.82 1 97.5 11 PHE B N 1
ATOM 799 C CA . PHE B 1 11 ? 1.405 21.25 3.426 1 97.5 11 PHE B CA 1
ATOM 800 C C . PHE B 1 11 ? 1.402 19.828 2.873 1 97.5 11 PHE B C 1
ATOM 802 O O . PHE B 1 11 ? 1.949 18.906 3.494 1 97.5 11 PHE B O 1
ATOM 809 N N . ARG B 1 12 ? 0.713 19.656 1.626 1 96.31 12 ARG B N 1
ATOM 810 C CA . ARG B 1 12 ? 0.781 18.359 0.95 1 96.31 12 ARG B CA 1
ATOM 811 C C . ARG B 1 12 ? 1.769 18.406 -0.212 1 96.31 12 ARG B C 1
ATOM 813 O O . ARG B 1 12 ? 1.722 19.312 -1.04 1 96.31 12 ARG B O 1
ATOM 820 N N . GLY B 1 13 ? 2.518 17.406 -0.223 1 91.69 13 GLY B N 1
ATOM 821 C CA . GLY B 1 13 ? 3.477 17.297 -1.312 1 91.69 13 GLY B CA 1
ATOM 822 C C . GLY B 1 13 ? 2.826 17 -2.652 1 91.69 13 GLY B C 1
ATOM 823 O O . GLY B 1 13 ? 1.6 16.938 -2.752 1 91.69 13 GLY B O 1
ATOM 824 N N . LYS B 1 14 ? 3.689 16.938 -3.711 1 90.62 14 LYS B N 1
ATOM 825 C CA . LYS B 1 14 ? 3.217 16.734 -5.078 1 90.62 14 LYS B CA 1
ATOM 826 C C . LYS B 1 14 ? 3.498 15.312 -5.555 1 90.62 14 LYS B C 1
ATOM 828 O O . LYS B 1 14 ? 3.971 15.102 -6.672 1 90.62 14 LYS B O 1
ATOM 833 N N . GLU B 1 15 ? 3.191 14.422 -4.703 1 85.5 15 GLU B N 1
ATOM 834 C CA . GLU B 1 15 ? 3.426 13.023 -5.059 1 85.5 15 GLU B CA 1
ATOM 835 C C . GLU B 1 15 ? 2.453 12.555 -6.137 1 85.5 15 GLU B C 1
ATOM 837 O O . GLU B 1 15 ? 1.367 13.125 -6.289 1 85.5 15 GLU B O 1
ATOM 842 N N . TRP B 1 16 ? 2.908 11.594 -7.012 1 78.25 16 TRP B N 1
ATOM 843 C CA . TRP B 1 16 ? 2.062 11.031 -8.062 1 78.25 16 TRP B CA 1
ATOM 844 C C . TRP B 1 16 ? 0.966 10.156 -7.465 1 78.25 16 TRP B C 1
ATOM 846 O O . TRP B 1 16 ? -0.104 10 -8.062 1 78.25 16 TRP B O 1
ATOM 856 N N . TYR B 1 17 ? 1.293 9.617 -6.387 1 76.06 17 TYR B N 1
ATOM 857 C CA . TYR B 1 17 ? 0.29 8.781 -5.734 1 76.06 17 TYR B CA 1
ATOM 858 C C . TYR B 1 17 ? -0.889 9.617 -5.254 1 76.06 17 TYR B C 1
ATOM 860 O O . TYR B 1 17 ? -0.703 10.711 -4.715 1 76.06 17 TYR B O 1
ATOM 868 N N . ALA B 1 18 ? -2.195 9.141 -5.449 1 78.94 18 ALA B N 1
ATOM 869 C CA . ALA B 1 18 ? -3.436 9.773 -5.008 1 78.94 18 ALA B CA 1
ATOM 870 C C . ALA B 1 18 ? -3.547 11.195 -5.547 1 78.94 18 ALA B C 1
ATOM 872 O O . ALA B 1 18 ? -3.924 12.109 -4.812 1 78.94 18 ALA B O 1
ATOM 873 N N . PHE B 1 19 ? -3.193 11.352 -6.824 1 80.75 19 PHE B N 1
ATOM 874 C CA . PHE B 1 19 ? -3.094 12.633 -7.508 1 80.75 19 PHE B CA 1
ATOM 875 C C . PHE B 1 19 ? -4.41 13.398 -7.422 1 80.75 19 PHE B C 1
ATOM 877 O O . PHE B 1 19 ? -4.418 14.609 -7.184 1 80.75 19 PHE B O 1
ATOM 884 N N . THR B 1 20 ? -5.547 12.633 -7.551 1 85.06 20 THR B N 1
ATOM 885 C CA . THR B 1 20 ? -6.84 13.297 -7.609 1 85.06 20 THR B CA 1
ATOM 886 C C . THR B 1 20 ? -7.504 13.312 -6.234 1 85.06 20 THR B C 1
ATOM 888 O O . THR B 1 20 ? -8.594 13.875 -6.07 1 85.06 20 THR B O 1
ATOM 891 N N . ARG B 1 21 ? -6.914 12.719 -5.289 1 87.69 21 ARG B N 1
ATOM 892 C CA . ARG B 1 21 ? -7.555 12.586 -3.986 1 87.69 21 ARG B CA 1
ATOM 893 C C . ARG B 1 21 ? -7.188 13.742 -3.068 1 87.69 21 ARG B C 1
ATOM 895 O O . ARG B 1 21 ? -6.129 14.359 -3.23 1 87.69 21 ARG B O 1
ATOM 902 N N . ALA B 1 22 ? -8.148 14.023 -2.176 1 93.94 22 ALA B N 1
ATOM 903 C CA . ALA B 1 22 ? -7.891 14.945 -1.072 1 93.94 22 ALA B CA 1
ATOM 904 C C . ALA B 1 22 ? -7.809 14.203 0.257 1 93.94 22 ALA B C 1
ATOM 906 O O . ALA B 1 22 ? -8.5 13.195 0.458 1 93.94 22 ALA B O 1
ATOM 907 N N . PHE B 1 23 ? -6.891 14.641 1.082 1 96.44 23 PHE B N 1
ATOM 908 C CA . PHE B 1 23 ? -6.762 14.078 2.42 1 96.44 23 PHE B CA 1
ATOM 909 C C . PHE B 1 23 ? -7.484 14.945 3.445 1 96.44 23 PHE B C 1
ATOM 911 O O . PHE B 1 23 ? -7.453 16.172 3.359 1 96.44 23 PHE B O 1
ATOM 918 N N . LYS B 1 24 ? -8.133 14.289 4.387 1 97.25 24 LYS B N 1
ATOM 919 C CA . LYS B 1 24 ? -8.773 15.031 5.469 1 97.25 24 LYS B CA 1
ATOM 920 C C . LYS B 1 24 ? -7.773 15.375 6.566 1 97.25 24 LYS B C 1
ATOM 922 O O . LYS B 1 24 ? -6.91 14.562 6.902 1 97.25 24 LYS B O 1
ATOM 927 N N . LEU B 1 25 ? -7.934 16.578 7.109 1 98.5 25 LEU B N 1
ATOM 928 C CA . LEU B 1 25 ? -7.078 17.047 8.195 1 98.5 25 LEU B CA 1
ATOM 929 C C . LEU B 1 25 ? -7.887 17.25 9.477 1 98.5 25 LEU B C 1
ATOM 931 O O . LEU B 1 25 ? -9.016 17.75 9.43 1 98.5 25 LEU B O 1
ATOM 935 N N . TYR B 1 26 ? -7.293 16.906 10.555 1 98.56 26 TYR B N 1
ATOM 936 C CA . TYR B 1 26 ? -7.953 17.031 11.844 1 98.56 26 TYR B CA 1
ATOM 937 C C . TYR B 1 26 ? -7.059 17.734 12.852 1 98.56 26 TYR B C 1
ATOM 939 O O . TYR B 1 26 ? -5.855 17.469 12.914 1 98.56 26 TYR B O 1
ATOM 947 N N . VAL B 1 27 ? -7.691 18.609 13.609 1 98.62 27 VAL B N 1
ATOM 948 C CA . VAL B 1 27 ? -7.094 19.234 14.781 1 98.62 27 VAL B CA 1
ATOM 949 C C . VAL B 1 27 ? -8.016 19.062 15.992 1 98.62 27 VAL B C 1
ATOM 951 O O . VAL B 1 27 ? -9.195 19.406 15.93 1 98.62 27 VAL B O 1
ATOM 954 N N . ASN B 1 28 ? -7.449 18.391 17.031 1 98.38 28 ASN B N 1
ATOM 955 C CA . ASN B 1 28 ? -8.219 18.125 18.234 1 98.38 28 ASN B CA 1
ATOM 956 C C . ASN B 1 28 ? -9.492 17.344 17.938 1 98.38 28 ASN B C 1
ATOM 958 O O . ASN B 1 28 ? -10.562 17.672 18.438 1 98.38 28 ASN B O 1
ATOM 962 N N . GLY B 1 29 ? -9.352 16.453 17 1 97.19 29 GLY B N 1
ATOM 963 C CA . GLY B 1 29 ? -10.43 15.531 16.703 1 97.19 29 GLY B CA 1
ATOM 964 C C . GLY B 1 29 ? -11.453 16.094 15.734 1 97.19 29 GLY B C 1
ATOM 965 O O . GLY B 1 29 ? -12.359 15.391 15.297 1 97.19 29 GLY B O 1
ATOM 966 N N . GLU B 1 30 ? -11.359 17.344 15.414 1 97.69 30 GLU B N 1
ATOM 967 C CA . GLU B 1 30 ? -12.297 17.984 14.5 1 97.69 30 GLU B CA 1
ATOM 968 C C . GLU B 1 30 ? -11.703 18.109 13.094 1 97.69 30 GLU B C 1
ATOM 970 O O . GLU B 1 30 ? -10.539 18.5 12.938 1 97.69 30 GLU B O 1
ATOM 975 N N . GLU B 1 31 ? -12.547 17.797 12.109 1 98.12 31 GLU B N 1
ATOM 976 C CA . GLU B 1 31 ? -12.094 18 10.734 1 98.12 31 GLU B CA 1
ATOM 977 C C . GLU B 1 31 ? -11.969 19.484 10.398 1 98.12 31 GLU B C 1
ATOM 979 O O . GLU B 1 31 ? -12.922 20.234 10.547 1 98.12 31 GLU B O 1
ATOM 984 N N . ILE B 1 32 ? -10.781 19.875 9.906 1 97.81 32 ILE B N 1
ATOM 985 C CA . ILE B 1 32 ? -10.57 21.297 9.625 1 97.81 32 ILE B CA 1
ATOM 986 C C . ILE B 1 32 ? -10.586 21.531 8.109 1 97.81 32 ILE B C 1
ATOM 988 O O . ILE B 1 32 ? -10.586 22.672 7.652 1 97.81 32 ILE B O 1
ATOM 992 N N . GLY B 1 33 ? -10.492 20.422 7.289 1 97 33 GLY B N 1
ATOM 993 C CA . GLY B 1 33 ? -10.547 20.562 5.844 1 97 33 GLY B CA 1
ATOM 994 C C . GLY B 1 33 ? -9.961 19.375 5.102 1 97 33 GLY B C 1
ATOM 995 O O . GLY B 1 33 ? -9.578 18.391 5.715 1 97 33 GLY B O 1
ATOM 996 N N . LYS B 1 34 ? -10.062 19.516 3.74 1 97.38 34 LYS B N 1
ATOM 997 C CA . LYS B 1 34 ? -9.453 18.562 2.812 1 97.38 34 LYS B CA 1
ATOM 998 C C . LYS B 1 34 ? -8.328 19.219 2.016 1 97.38 34 LYS B C 1
ATOM 1000 O O . LYS B 1 34 ? -8.469 20.359 1.541 1 97.38 34 LYS B O 1
ATOM 1005 N N . ILE B 1 35 ? -7.25 18.516 1.979 1 97.5 35 ILE B N 1
ATOM 1006 C CA . ILE B 1 35 ? -6.094 19.125 1.328 1 97.5 35 ILE B CA 1
ATOM 1007 C C . ILE B 1 35 ? -5.758 18.344 0.052 1 97.5 35 ILE B C 1
ATOM 1009 O O . ILE B 1 35 ? -5.582 17.125 0.084 1 97.5 35 ILE B O 1
ATOM 1013 N N . LYS B 1 36 ? -5.641 19.141 -1.03 1 95.69 36 LYS B N 1
ATOM 1014 C CA . LYS B 1 36 ? -5.301 18.562 -2.33 1 95.69 36 LYS B CA 1
ATOM 1015 C C . LYS B 1 36 ? -3.793 18.594 -2.568 1 95.69 36 LYS B C 1
ATOM 1017 O O . LYS B 1 36 ? -3.059 19.266 -1.834 1 95.69 36 LYS B O 1
ATOM 1022 N N . ARG B 1 37 ? -3.457 17.859 -3.594 1 94.5 37 ARG B N 1
ATOM 1023 C CA . ARG B 1 37 ? -2.055 17.766 -3.984 1 94.5 37 ARG B CA 1
ATOM 1024 C C . ARG B 1 37 ? -1.459 19.156 -4.188 1 94.5 37 ARG B C 1
ATOM 1026 O O . ARG B 1 37 ? -2.057 20 -4.859 1 94.5 37 ARG B O 1
ATOM 1033 N N . GLY B 1 38 ? -0.244 19.469 -3.533 1 96.06 38 GLY B N 1
ATOM 1034 C CA . GLY B 1 38 ? 0.516 20.688 -3.717 1 96.06 38 GLY B CA 1
ATOM 1035 C C . GLY B 1 38 ? -0.089 21.875 -2.996 1 96.06 38 GLY B C 1
ATOM 1036 O O . GLY B 1 38 ? 0.372 23.016 -3.162 1 96.06 38 GLY B O 1
ATOM 1037 N N . LYS B 1 39 ? -1.086 21.625 -2.215 1 97.44 39 LYS B N 1
ATOM 1038 C CA . LYS B 1 39 ? -1.764 22.734 -1.551 1 97.44 39 LYS B CA 1
ATOM 1039 C C . LYS B 1 39 ? -1.349 22.828 -0.086 1 97.44 39 LYS B C 1
ATOM 1041 O O . LYS B 1 39 ? -0.618 21.984 0.417 1 97.44 39 LYS B O 1
ATOM 1046 N N . GLU B 1 40 ? -1.763 23.969 0.521 1 98.31 40 GLU B N 1
ATOM 1047 C CA . GLU B 1 40 ? -1.537 24.203 1.941 1 98.31 40 GLU B CA 1
ATOM 1048 C C . GLU B 1 40 ? -2.818 24.672 2.633 1 98.31 40 GLU B C 1
ATOM 1050 O O . GLU B 1 40 ? -3.695 25.25 1.999 1 98.31 40 GLU B O 1
ATOM 1055 N N . ILE B 1 41 ? -2.969 24.359 3.871 1 98.12 41 ILE B N 1
ATOM 1056 C CA . ILE B 1 41 ? -4.035 24.828 4.75 1 98.12 41 ILE B CA 1
ATOM 1057 C C . ILE B 1 41 ? -3.436 25.344 6.055 1 98.12 41 ILE B C 1
ATOM 1059 O O . ILE B 1 41 ? -2.557 24.703 6.641 1 98.12 41 ILE B O 1
ATOM 1063 N N . ILE B 1 42 ? -3.906 26.531 6.43 1 98.06 42 ILE B N 1
ATOM 1064 C CA . ILE B 1 42 ? -3.486 27.109 7.703 1 98.06 42 ILE B CA 1
ATOM 1065 C C . ILE B 1 42 ? -4.699 27.281 8.617 1 98.06 42 ILE B C 1
ATOM 1067 O O . ILE B 1 42 ? -5.727 27.812 8.195 1 98.06 42 ILE B O 1
ATOM 1071 N N . VAL B 1 43 ? -4.582 26.828 9.789 1 97.62 43 VAL B N 1
ATOM 1072 C CA . VAL B 1 43 ? -5.645 27 10.773 1 97.62 43 VAL B CA 1
ATOM 1073 C C . VAL B 1 43 ? -5.102 27.734 12 1 97.62 43 VAL B C 1
ATOM 1075 O O . VAL B 1 43 ? -3.99 27.453 12.453 1 97.62 43 VAL B O 1
ATOM 1078 N N . GLU B 1 44 ? -5.922 28.672 12.484 1 97.56 44 GLU B N 1
ATOM 1079 C CA . GLU B 1 44 ? -5.562 29.344 13.727 1 97.56 44 GLU B CA 1
ATOM 1080 C C . GLU B 1 44 ? -5.984 28.531 14.945 1 97.56 44 GLU B C 1
ATOM 1082 O O . GLU B 1 44 ? -7.07 27.938 14.961 1 97.56 44 GLU B O 1
ATOM 1087 N N . VAL B 1 45 ? -5.043 28.531 15.898 1 97.88 45 VAL B N 1
ATOM 1088 C CA . VAL B 1 45 ? -5.34 27.812 17.141 1 97.88 45 VAL B CA 1
ATOM 1089 C C . VAL B 1 45 ? -4.938 28.672 18.344 1 97.88 45 VAL B C 1
ATOM 1091 O O . VAL B 1 45 ? -4.102 29.562 18.219 1 97.88 45 VAL B O 1
ATOM 1094 N N . SER B 1 46 ? -5.609 28.344 19.469 1 97.38 46 SER B N 1
ATOM 1095 C CA . SER B 1 46 ? -5.148 28.953 20.719 1 97.38 46 SER B CA 1
ATOM 1096 C C . SER B 1 46 ? -3.773 28.422 21.109 1 97.38 46 SER B C 1
ATOM 1098 O O . SER B 1 46 ? -3.426 27.281 20.797 1 97.38 46 SER B O 1
ATOM 1100 N N . PRO B 1 47 ? -3.002 29.359 21.75 1 98 47 PRO B N 1
ATOM 1101 C CA . PRO B 1 47 ? -1.761 28.812 22.312 1 98 47 PRO B CA 1
ATOM 1102 C C . PRO B 1 47 ? -2.002 27.625 23.234 1 98 47 PRO B C 1
ATOM 1104 O O . PRO B 1 47 ? -2.982 27.609 23.984 1 98 47 PRO B O 1
ATOM 1107 N N . GLY B 1 48 ? -1.042 26.609 23.156 1 97.94 48 GLY B N 1
ATOM 1108 C CA . GLY B 1 48 ? -1.2 25.438 23.984 1 97.94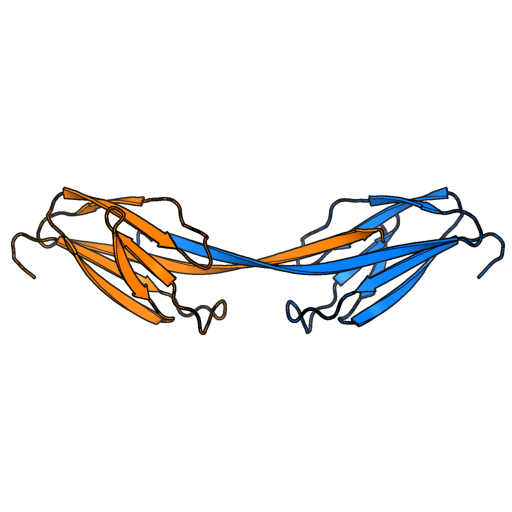 48 GLY B CA 1
ATOM 1109 C C . GLY B 1 48 ? -0.971 24.141 23.219 1 97.94 48 GLY B C 1
ATOM 1110 O O . GLY B 1 48 ? -0.318 24.141 22.172 1 97.94 48 GLY B O 1
ATOM 1111 N N . VAL B 1 49 ? -1.482 23.047 23.828 1 98.56 49 VAL B N 1
ATOM 1112 C CA . VAL B 1 49 ? -1.258 21.719 23.297 1 98.56 49 VAL B CA 1
ATOM 1113 C C . VAL B 1 49 ? -2.416 21.328 22.375 1 98.56 49 VAL B C 1
ATOM 1115 O O . VAL B 1 49 ? -3.584 21.531 22.719 1 98.56 49 VAL B O 1
ATOM 1118 N N . HIS B 1 50 ? -2.055 20.797 21.188 1 98.75 50 HIS B N 1
ATOM 1119 C CA . HIS B 1 50 ? -3.023 20.344 20.203 1 98.75 50 HIS B CA 1
ATOM 1120 C C . HIS B 1 50 ? -2.654 18.953 19.656 1 98.75 50 HIS B C 1
ATOM 1122 O O . HIS B 1 50 ? -1.482 18.578 19.688 1 98.75 50 HIS B O 1
ATOM 1128 N N . THR B 1 51 ? -3.639 18.297 19.219 1 98.62 51 THR B N 1
ATOM 1129 C CA . THR B 1 51 ? -3.42 17.047 18.5 1 98.62 51 THR B CA 1
ATOM 1130 C C . THR B 1 51 ? -3.75 17.203 17.016 1 98.62 51 THR B C 1
ATOM 1132 O O . THR B 1 51 ? -4.703 17.906 16.656 1 98.62 51 THR B O 1
ATOM 1135 N N . VAL B 1 52 ? -2.902 16.562 16.172 1 98.56 52 VAL B N 1
ATOM 1136 C CA . VAL B 1 52 ? -3.086 16.688 14.727 1 98.56 52 VAL B CA 1
ATOM 1137 C C . VAL B 1 52 ? -2.975 15.305 14.078 1 98.56 52 VAL B C 1
ATOM 1139 O O . VAL B 1 52 ? -2.137 14.492 14.477 1 98.56 52 VAL B O 1
ATOM 1142 N N . TYR B 1 53 ? -3.844 15.039 13.141 1 98.25 53 TYR B N 1
ATOM 1143 C CA . TYR B 1 53 ? -3.695 13.844 12.312 1 98.25 53 TYR B CA 1
ATOM 1144 C C . TYR B 1 53 ? -4.379 14.031 10.969 1 98.25 53 TYR B C 1
ATOM 1146 O O . TYR B 1 53 ? -5.066 15.031 10.742 1 98.25 53 TYR B O 1
ATOM 1154 N N . ALA B 1 54 ? -4.09 13.156 10.094 1 97.88 54 ALA B N 1
ATOM 1155 C CA . ALA B 1 54 ? -4.68 13.125 8.758 1 97.88 54 ALA B CA 1
ATOM 1156 C C . ALA B 1 54 ? -5.336 11.781 8.477 1 97.88 54 ALA B C 1
ATOM 1158 O O . ALA B 1 54 ? -5.082 10.797 9.18 1 97.88 54 ALA B O 1
ATOM 1159 N N . SER B 1 55 ? -6.246 11.805 7.551 1 95.62 55 SER B N 1
ATOM 1160 C CA . SER B 1 55 ? -6.887 10.547 7.191 1 95.62 55 SER B CA 1
ATOM 1161 C C . SER B 1 55 ? -7.184 10.484 5.699 1 95.62 55 SER B C 1
ATOM 1163 O O . SER B 1 55 ? -7.312 11.516 5.039 1 95.62 55 SER B O 1
ATOM 1165 N N . MET B 1 56 ? -7.172 9.258 5.18 1 90.44 56 MET B N 1
ATOM 1166 C CA . MET B 1 56 ? -7.566 8.953 3.807 1 90.44 56 MET B CA 1
ATOM 1167 C C . MET B 1 56 ? -8.203 7.566 3.721 1 90.44 56 MET B C 1
ATOM 1169 O O . MET B 1 56 ? -7.621 6.582 4.18 1 90.44 56 MET B O 1
ATOM 1173 N N . ASP B 1 57 ? -9.438 7.457 3.039 1 81 57 ASP B N 1
ATOM 1174 C CA . ASP B 1 57 ? -10.102 6.188 2.748 1 81 57 ASP B CA 1
ATOM 1175 C C . ASP B 1 57 ? -10.234 5.336 4.008 1 81 57 ASP B C 1
ATOM 1177 O O . ASP B 1 57 ? -9.945 4.137 3.986 1 81 57 ASP B O 1
ATOM 1181 N N . GLY B 1 58 ? -10.5 5.98 5.141 1 79.75 58 GLY B N 1
ATOM 1182 C CA . GLY B 1 58 ? -10.703 5.246 6.375 1 79.75 58 GLY B CA 1
ATOM 1183 C C . GLY B 1 58 ? -9.43 5.027 7.164 1 79.75 58 GLY B C 1
ATOM 1184 O O . GLY B 1 58 ? -9.469 4.617 8.32 1 79.75 58 GLY B O 1
ATOM 1185 N N . PHE B 1 59 ? -8.352 5.32 6.578 1 86.94 59 PHE B N 1
ATOM 1186 C CA . PHE B 1 59 ? -7.07 5.25 7.27 1 86.94 59 PHE B CA 1
ATOM 1187 C C . PHE B 1 59 ? -6.727 6.594 7.906 1 86.94 59 PHE B C 1
ATOM 1189 O O . PHE B 1 59 ? -6.992 7.645 7.324 1 86.94 59 PHE B O 1
ATOM 1196 N N . GLN B 1 60 ? -6.121 6.414 9.141 1 93.12 60 GLN B N 1
ATOM 1197 C CA . GLN B 1 60 ? -5.707 7.605 9.875 1 93.12 60 GLN B CA 1
ATOM 1198 C C . GLN B 1 60 ? -4.246 7.504 10.312 1 93.12 60 GLN B C 1
ATOM 1200 O O . GLN B 1 60 ? -3.777 6.426 10.688 1 93.12 60 GLN B O 1
ATOM 1205 N N . THR B 1 61 ? -3.596 8.641 10.234 1 95.38 61 THR B N 1
ATOM 1206 C CA . THR B 1 61 ? -2.24 8.68 10.773 1 95.38 61 THR B CA 1
ATOM 1207 C C . THR B 1 61 ? -2.268 8.602 12.297 1 95.38 61 THR B C 1
ATOM 1209 O O . THR B 1 61 ? -3.318 8.789 12.922 1 95.38 61 THR B O 1
ATOM 1212 N N . GLU B 1 62 ? -1.038 8.281 12.781 1 93.25 62 GLU B N 1
ATOM 1213 C CA . GLU B 1 62 ? -0.901 8.516 14.219 1 93.25 62 GLU B CA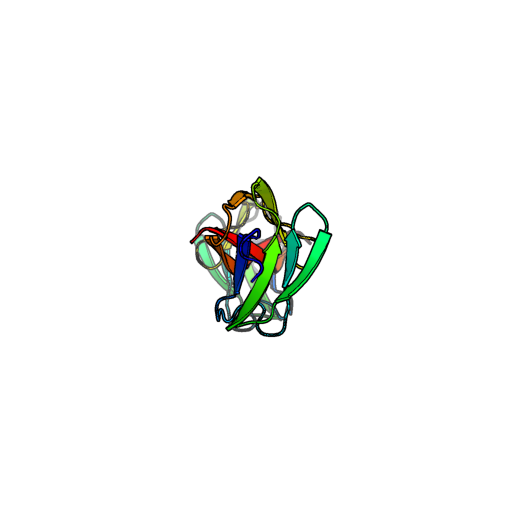 1
ATOM 1214 C C . GLU B 1 62 ? -1.179 9.977 14.57 1 93.25 62 GLU B C 1
ATOM 1216 O O . GLU B 1 62 ? -0.942 10.867 13.758 1 93.25 62 GLU B O 1
ATOM 1221 N N . GLU B 1 63 ? -1.704 10.109 15.773 1 95.88 63 GLU B N 1
ATOM 1222 C CA . GLU B 1 63 ? -1.916 11.469 16.266 1 95.88 63 GLU B CA 1
ATOM 1223 C C . GLU B 1 63 ? -0.61 12.086 16.75 1 95.88 63 GLU B C 1
ATOM 1225 O O . GLU B 1 63 ? 0.104 11.484 17.562 1 95.88 63 GLU B O 1
ATOM 1230 N N . ALA B 1 64 ? -0.36 13.266 16.234 1 97.31 64 ALA B N 1
ATOM 1231 C CA . ALA B 1 64 ? 0.787 14.031 16.719 1 97.31 64 ALA B CA 1
ATOM 1232 C C . ALA B 1 64 ? 0.355 15.078 17.734 1 97.31 64 ALA B C 1
ATOM 1234 O O . ALA B 1 64 ? -0.608 15.812 17.516 1 97.31 64 ALA B O 1
ATOM 1235 N N . GLU B 1 65 ? 1.062 15.047 18.859 1 98.19 65 GLU B N 1
ATOM 1236 C CA . GLU B 1 65 ? 0.868 16.125 19.828 1 98.19 65 GLU B CA 1
ATOM 1237 C C . GLU B 1 65 ? 1.86 17.266 19.594 1 98.19 65 GLU B C 1
ATOM 1239 O O . GLU B 1 65 ? 3.064 17.031 19.469 1 98.19 65 GLU B O 1
ATOM 1244 N N . VAL B 1 66 ? 1.282 18.484 19.531 1 98.31 66 VAL B N 1
ATOM 1245 C CA . VAL B 1 66 ? 2.152 19.625 19.266 1 98.31 66 VAL B CA 1
ATOM 1246 C C . VAL B 1 66 ? 1.785 20.781 20.203 1 98.31 66 VAL B C 1
ATOM 1248 O O . VAL B 1 66 ? 0.61 20.984 20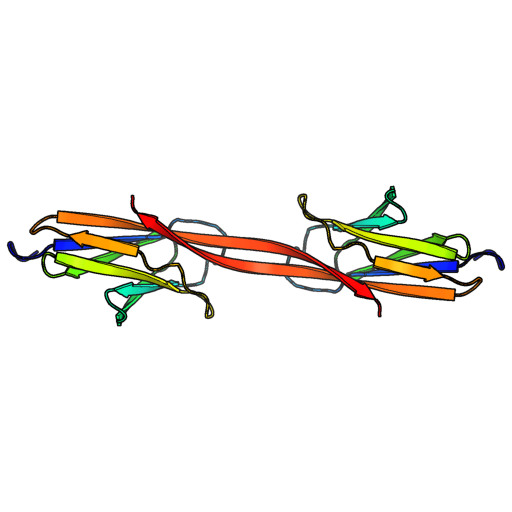.516 1 98.31 66 VAL B O 1
ATOM 1251 N N . THR B 1 67 ? 2.744 21.469 20.641 1 98.44 67 THR B N 1
ATOM 1252 C CA . THR B 1 67 ? 2.553 22.703 21.375 1 98.44 67 THR B CA 1
ATOM 1253 C C . THR B 1 67 ? 2.754 23.906 20.469 1 98.44 67 THR B C 1
ATOM 1255 O O . THR B 1 67 ? 3.766 24 19.766 1 98.44 67 THR B O 1
ATOM 1258 N N . VAL B 1 68 ? 1.737 24.766 20.5 1 98.31 68 VAL B N 1
ATOM 1259 C CA . VAL B 1 68 ? 1.806 25.969 19.672 1 98.31 68 VAL B CA 1
ATOM 1260 C C . VAL B 1 68 ? 1.803 27.203 20.562 1 98.31 68 VAL B C 1
ATOM 1262 O O . VAL B 1 68 ? 0.899 27.391 21.375 1 98.31 68 VAL B O 1
ATOM 1265 N N . ASP B 1 69 ? 2.857 28.078 20.422 1 97.69 69 ASP B N 1
ATOM 1266 C CA . ASP B 1 69 ? 2.904 29.344 21.141 1 97.69 69 ASP B CA 1
ATOM 1267 C C . ASP B 1 69 ? 2.221 30.453 20.328 1 97.69 69 ASP B C 1
ATOM 1269 O O . ASP B 1 69 ? 1.98 30.297 19.125 1 97.69 69 ASP B O 1
ATOM 1273 N N . ALA B 1 70 ? 1.887 31.531 21.125 1 96.69 70 ALA B N 1
ATOM 1274 C CA . ALA B 1 70 ? 1.346 32.688 20.422 1 96.69 70 ALA B CA 1
ATOM 1275 C C . ALA B 1 70 ? 2.301 33.156 19.328 1 96.69 70 ALA B C 1
ATOM 1277 O O . ALA B 1 70 ? 3.518 33.188 19.531 1 96.69 70 ALA B O 1
ATOM 1278 N N . ASP B 1 71 ? 1.784 33.406 18.125 1 95.38 71 ASP B N 1
ATOM 1279 C CA . ASP B 1 71 ? 2.471 34 16.969 1 95.38 71 ASP B CA 1
ATOM 1280 C C . ASP B 1 71 ? 3.406 32.969 16.328 1 95.38 71 ASP B C 1
ATOM 1282 O O . ASP B 1 71 ? 4.242 33.312 15.492 1 95.38 71 ASP B O 1
ATOM 1286 N N . GLN B 1 72 ? 3.273 31.719 16.812 1 97.25 72 GLN B N 1
ATOM 1287 C CA . GLN B 1 72 ? 4.074 30.656 16.234 1 97.25 72 GLN B CA 1
ATOM 1288 C C . GLN B 1 72 ? 3.273 29.875 15.188 1 97.25 72 GLN B C 1
ATOM 1290 O O . GLN B 1 72 ? 2.07 29.672 15.352 1 97.25 72 GLN B O 1
ATOM 1295 N N . THR B 1 73 ? 3.979 29.516 14.203 1 97.88 73 THR B N 1
ATOM 1296 C CA . THR B 1 73 ? 3.395 28.594 13.242 1 97.88 73 THR B CA 1
ATOM 1297 C C . THR B 1 73 ? 4.141 27.266 13.25 1 97.88 73 THR B C 1
ATOM 1299 O O . THR B 1 73 ? 5.359 27.219 13.07 1 97.88 73 THR B O 1
ATOM 1302 N N . ILE B 1 74 ? 3.436 26.156 13.453 1 98.31 74 ILE B N 1
ATOM 1303 C CA . ILE B 1 74 ? 3.979 24.812 13.328 1 98.31 74 ILE B CA 1
ATOM 1304 C C . ILE B 1 74 ? 3.539 24.203 12 1 98.31 74 ILE B C 1
ATOM 1306 O O . ILE B 1 74 ? 2.357 24.234 11.656 1 98.31 74 ILE B O 1
ATOM 1310 N N . THR B 1 75 ? 4.512 23.656 11.328 1 98.5 75 THR B N 1
ATOM 1311 C CA . THR B 1 75 ? 4.215 23.172 9.984 1 98.5 75 THR B CA 1
ATOM 1312 C C . THR B 1 75 ? 4.297 21.641 9.938 1 98.5 75 THR B C 1
ATOM 1314 O O . THR B 1 75 ? 5.25 21.062 10.445 1 98.5 75 THR B O 1
ATOM 1317 N N . PHE B 1 76 ? 3.305 21.078 9.367 1 98.44 76 PHE B N 1
ATOM 1318 C CA . PHE B 1 76 ? 3.266 19.656 9.086 1 98.44 76 PHE B CA 1
ATOM 1319 C C . PHE B 1 76 ? 3.246 19.391 7.586 1 98.44 76 PHE B C 1
ATOM 1321 O O . PHE B 1 76 ? 2.568 20.094 6.836 1 98.44 76 PHE B O 1
ATOM 1328 N N . GLN B 1 77 ? 3.977 18.344 7.18 1 97.75 77 GLN B N 1
ATOM 1329 C CA . GLN B 1 77 ? 3.863 17.797 5.832 1 97.75 77 GLN B CA 1
ATOM 1330 C C . GLN B 1 77 ? 2.98 16.562 5.809 1 97.75 77 GLN B C 1
ATOM 1332 O O . GLN B 1 77 ? 3.16 15.648 6.621 1 97.75 77 GLN B O 1
ATOM 1337 N N . VAL B 1 78 ? 2.051 16.578 4.941 1 96 78 VAL B N 1
ATOM 1338 C CA . VAL B 1 78 ? 1.2 15.422 4.707 1 96 78 VAL B CA 1
ATOM 1339 C C . VAL B 1 78 ? 1.592 14.758 3.389 1 96 78 VAL B C 1
ATOM 1341 O O . VAL B 1 78 ? 1.725 15.422 2.361 1 96 78 VAL B O 1
ATOM 1344 N N . THR B 1 79 ? 1.828 13.422 3.434 1 93.75 79 THR B N 1
ATOM 1345 C CA . THR B 1 79 ? 2.266 12.695 2.248 1 93.75 79 THR B CA 1
ATOM 1346 C C . THR B 1 79 ? 1.403 11.453 2.023 1 93.75 79 THR B C 1
ATOM 1348 O O . THR B 1 79 ? 1.141 10.695 2.959 1 93.75 79 THR B O 1
ATOM 1351 N N . GLY B 1 80 ? 0.947 11.344 0.812 1 89.38 80 GLY B N 1
ATOM 1352 C CA . GLY B 1 80 ? 0.329 10.094 0.41 1 89.38 80 GLY B CA 1
ATOM 1353 C C . GLY B 1 80 ? 1.321 9.086 -0.147 1 89.38 80 GLY B C 1
ATOM 1354 O O . GLY B 1 80 ? 2.264 9.461 -0.849 1 89.38 80 GLY B O 1
ATOM 1355 N N . SER B 1 81 ? 1.116 7.887 0.278 1 83.19 81 SER B N 1
ATOM 1356 C CA . SER B 1 81 ? 1.973 6.832 -0.253 1 83.19 81 SER B CA 1
ATOM 1357 C C . SER B 1 81 ? 1.177 5.559 -0.523 1 83.19 81 SER B C 1
ATOM 1359 O O . SER B 1 81 ? 0.022 5.441 -0.11 1 83.19 81 SER B O 1
ATOM 1361 N N . THR B 1 82 ? 1.723 4.875 -1.392 1 79.81 82 THR B N 1
ATOM 1362 C CA . THR B 1 82 ? 1.125 3.576 -1.688 1 79.81 82 THR B CA 1
ATOM 1363 C C . THR B 1 82 ? 2.162 2.463 -1.565 1 79.81 82 THR B C 1
ATOM 1365 O O . THR B 1 82 ? 3.35 2.684 -1.81 1 79.81 82 THR B O 1
ATOM 1368 N N . GLN B 1 83 ? 1.678 1.361 -0.98 1 77.5 83 GLN B N 1
ATOM 1369 C CA . GLN B 1 83 ? 2.492 0.15 -0.966 1 77.5 83 GLN B CA 1
ATOM 1370 C C . GLN B 1 83 ? 1.863 -0.944 -1.824 1 77.5 83 GLN B C 1
ATOM 1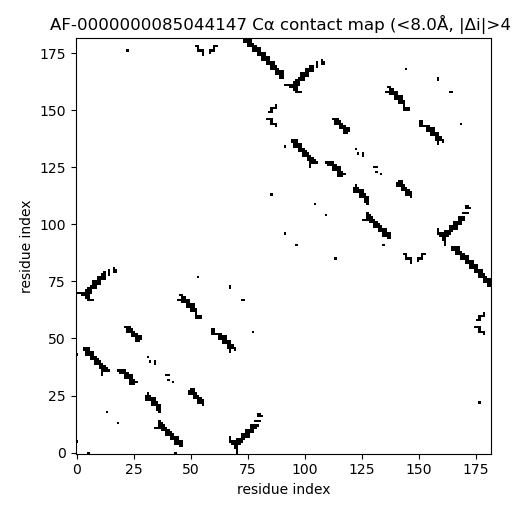372 O O . GLN B 1 83 ? 0.647 -1.142 -1.795 1 77.5 83 GLN B O 1
ATOM 1377 N N . SER B 1 84 ? 2.721 -1.419 -2.74 1 78.94 84 SER B N 1
ATOM 1378 C CA . SER B 1 84 ? 2.25 -2.482 -3.621 1 78.94 84 SER B CA 1
ATOM 1379 C C . SER B 1 84 ? 2.494 -3.857 -3.006 1 78.94 84 SER B C 1
ATOM 1381 O O . SER B 1 84 ? 3.52 -4.082 -2.361 1 78.94 84 SER B O 1
ATOM 1383 N N . PHE B 1 85 ? 1.438 -4.676 -3.146 1 84.75 85 PHE B N 1
ATOM 1384 C CA . PHE B 1 85 ? 1.552 -6.059 -2.689 1 84.75 85 PHE B CA 1
ATOM 1385 C C . PHE B 1 85 ? 1.13 -7.027 -3.785 1 84.75 85 PHE B C 1
ATOM 1387 O O . PHE B 1 85 ? 0.422 -6.645 -4.719 1 84.75 85 PHE B O 1
ATOM 1394 N N . VAL B 1 86 ? 1.811 -8.125 -3.666 1 91.31 86 VAL B N 1
ATOM 1395 C CA . VAL B 1 86 ? 1.35 -9.25 -4.477 1 91.31 86 VAL B CA 1
ATOM 1396 C C . VAL B 1 86 ? 0.824 -10.359 -3.572 1 91.31 86 VAL B C 1
ATOM 1398 O O . VAL B 1 86 ? 1.386 -10.617 -2.504 1 91.31 86 VAL B O 1
ATOM 1401 N N . THR B 1 87 ? -0.268 -10.898 -3.898 1 93.25 87 THR B N 1
ATOM 1402 C CA . THR B 1 87 ? -0.83 -12.016 -3.15 1 93.25 87 THR B CA 1
ATOM 1403 C C . THR B 1 87 ? -0.963 -13.25 -4.039 1 93.25 87 THR B C 1
ATOM 1405 O O . THR B 1 87 ? -1.121 -13.133 -5.254 1 93.25 87 THR B O 1
ATOM 1408 N N . LEU B 1 88 ? -0.812 -14.398 -3.387 1 95 88 LEU B N 1
ATOM 1409 C CA . LEU B 1 88 ? -0.944 -15.711 -4.016 1 95 88 LEU B CA 1
ATOM 1410 C C . LEU B 1 88 ? -2.025 -16.531 -3.326 1 95 88 LEU B C 1
ATOM 1412 O O . LEU B 1 88 ? -1.984 -16.734 -2.109 1 95 88 LEU B O 1
ATOM 1416 N N . LYS B 1 89 ? -3.021 -16.922 -4.148 1 95.38 89 LYS B N 1
ATOM 1417 C CA . LYS B 1 89 ? -4.113 -17.719 -3.604 1 95.38 89 LYS B CA 1
ATOM 1418 C C . LYS B 1 89 ? -4.348 -18.984 -4.438 1 95.38 89 LYS B C 1
ATOM 1420 O O . LYS B 1 89 ? -4.422 -18.906 -5.664 1 95.38 89 LYS B O 1
ATOM 1425 N N . MET B 1 90 ? -4.477 -20.125 -3.695 1 95.12 90 MET B N 1
ATOM 1426 C CA . MET B 1 90 ? -4.832 -21.359 -4.375 1 95.12 90 MET B CA 1
ATOM 1427 C C . MET B 1 90 ? -6.328 -21.406 -4.676 1 95.12 90 MET B C 1
ATOM 1429 O O . MET B 1 90 ? -7.148 -21.094 -3.812 1 95.12 90 MET B O 1
ATOM 1433 N N . LEU B 1 91 ? -6.555 -21.625 -5.949 1 90 91 LEU B N 1
ATOM 1434 C CA . LEU B 1 91 ? -7.961 -21.688 -6.324 1 90 91 LEU B CA 1
ATOM 1435 C C . LEU B 1 91 ? -8.523 -23.078 -6.09 1 90 91 LEU B C 1
ATOM 1437 O O . LEU B 1 91 ? -7.809 -24.078 -6.219 1 90 91 LEU B O 1
#

Radius of gyration: 24.42 Å; Cα contacts (8 Å, |Δi|>4): 473; chains: 2; bounding box: 26×77×44 Å

Organism: Alkalihalophilus pseudofirmus (strain ATCC BAA-2126 / JCM 17055 / OF4) (NCBI:txid398511)

Foldseek 3Di:
DPLQKFKEKEFEEQDPPCQVDWKWKDKQRDTPDTHHHGDMDMDIGGFAKIWIWIDDPPDIDDIDIDGTGRPYYHYDYDYDDDDDDDDDDDD/DPLQKFKEKEFEEQDPPCQVDWKWKDKQRDTPDTHHHGDMDMDIGGFAKIWIWIDDPPDIDDIDIDGTGRPYYHYDYDYDDDDDDDDDDDD

Sequence (182 aa):
MAKDQGSIKFFRGKEWYAFTRAFKLYVNGEEIGKIKRGKEIIVEVSPGVHTVYASMDGFQTEEAEVTVDADQTITFQVTGSTQSFVTLKMLMAKDQGSIKFFRGKEWYAFTRAFKLYVNGEEIGKIKRGKEIIVEVSPGVHTVYASMDGFQTEEAEVTVDADQTITFQVTGSTQSFVTLKML

pLDDT: mean 93.08, std 8.12, range [54.19, 98.75]

Secondary structure (DSSP, 8-state):
--TT-EEEEEEE---STTTT--EEEEETTEEEEEE-TT-EEEEEE-SEEEEEEEEETTEEPPPEEEEE-TT-EEEEEEEEEEEEEEEEEE-/--TT-EEEEEEE---STTTT--EEEEETTEEEEEE-TT-EEEEEE-SEEEEEEEEETTEEPPPEEEEE-TT-EEEEEEEEEEEEEEEEEE-

Nearest PDB structures (foldseek):
  6hif-assembly1_Y  TM=7.617E-01  e=4.635E-04  Candidatus Kuenenia stuttgartensis
  3njx-assembly1_A  TM=6.768E-01  e=6.573E-04  Aspergillus aculeatus
  1nkg-assembly1_A  TM=6.691E-01  e=1.047E-03  Aspergillus aculeatus
  2xhn-assembly2_A  TM=6.763E-01  e=1.485E-03  Aspergillus aculeatus
  4x4m-assembly1_E  TM=3.561E-01  e=1.477E-01  Homo sapiens

Solvent-accessible surface area (backbone atoms only — not comparable to full-atom values): 10009 Å² total; per-residue (Å²): 128,61,81,70,23,11,31,42,34,39,35,29,51,77,53,77,53,66,56,90,45,60,34,39,34,29,49,71,86,37,78,76,49,71,48,40,62,62,35,72,50,74,47,80,38,68,50,43,80,42,36,37,36,40,34,45,98,89,42,66,33,75,76,41,78,44,76,33,46,57,73,31,74,48,42,31,40,37,42,60,42,70,45,79,43,56,44,75,40,80,105,128,61,81,69,25,12,32,43,33,39,34,29,51,77,54,78,51,66,56,90,45,60,36,39,34,28,50,69,87,37,79,78,48,70,47,40,62,63,35,72,50,76,45,80,38,69,51,42,80,44,38,36,36,41,34,46,99,90,42,66,33,74,75,41,78,45,77,33,47,56,72,32,72,48,43,31,39,39,42,60,41,70,47,79,44,56,46,76,41,79,105

InterPro domains:
  IPR013229 PEGA [PF08308] (26-79)
  IPR013784 Carbohydrate-binding-like fold [SSF49452] (41-79)